Protein AF-A0A316FKK1-F1 (afdb_monomer)

Radius of gyration: 15.71 Å; Cα contacts (8 Å, |Δi|>4): 147; chains: 1; bounding box: 28×57×30 Å

Secondary structure (DSSP, 8-state):
------------S---EEEEEEHHHHHHHHHTT-EEEEPTTS-HHHHHHHHHTT-HHHHHHHHHTTSEEPPPHHHHHHH--TT-EEEEEEETTEEEEEE-

Nearest PDB structures (foldseek):
  2lv5-assembly1_A  TM=8.257E-01  e=3.217E-07  Pseudomonas aeruginosa PAO1
  3hi2-assembly1_B  TM=3.090E-01  e=3.150E+00  Escherichia coli K-12
  5juu-assembly1_PA  TM=5.282E-01  e=6.110E+00  Saccharomyces cerevisiae
  6nhj-assembly1_F  TM=2.878E-01  e=6.528E+00  Murine cytomegalovirus (strain Smith)

Structure (mmCIF, N/CA/C/O backbone):
data_AF-A0A316FKK1-F1
#
_entry.id   AF-A0A316FKK1-F1
#
loop_
_atom_site.group_PDB
_atom_site.id
_atom_site.type_symbol
_atom_site.label_atom_id
_atom_site.label_alt_id
_atom_site.label_comp_id
_atom_site.label_asym_id
_atom_site.label_entity_id
_atom_site.label_seq_id
_atom_site.pdbx_PDB_ins_code
_atom_site.Cartn_x
_atom_site.Cartn_y
_atom_site.Cartn_z
_atom_site.occupancy
_atom_site.B_iso_or_equiv
_atom_site.auth_seq_id
_atom_site.auth_comp_id
_atom_site.auth_asym_id
_atom_site.auth_atom_id
_atom_site.pdbx_PDB_model_num
ATOM 1 N N . MET A 1 1 ? 14.306 -44.431 -14.751 1.00 43.19 1 MET A N 1
ATOM 2 C CA . MET A 1 1 ? 15.090 -43.198 -14.953 1.00 43.19 1 MET A CA 1
ATOM 3 C C . MET A 1 1 ? 14.059 -42.099 -15.180 1.00 43.19 1 MET A C 1
ATOM 5 O O . MET A 1 1 ? 13.603 -41.949 -16.297 1.00 43.19 1 MET A O 1
ATOM 9 N N . SER A 1 2 ? 13.337 -41.655 -14.153 1.00 42.50 2 SER A N 1
ATOM 10 C CA . SER A 1 2 ? 13.765 -40.806 -13.026 1.00 42.50 2 SER A CA 1
ATOM 11 C C . SER A 1 2 ? 13.999 -39.361 -13.471 1.00 42.50 2 SER A C 1
ATOM 13 O O . SER A 1 2 ? 15.007 -39.113 -14.122 1.00 42.50 2 SER A O 1
ATOM 15 N N . SER A 1 3 ? 13.093 -38.479 -13.012 1.00 43.38 3 SER A N 1
ATOM 16 C CA . SER A 1 3 ? 13.302 -37.040 -12.755 1.00 43.38 3 SER A CA 1
ATOM 17 C C . SER A 1 3 ? 13.362 -36.143 -14.009 1.00 43.38 3 SER A C 1
ATOM 19 O O . SER A 1 3 ? 13.957 -36.531 -14.999 1.00 43.38 3 SER A O 1
ATOM 21 N N . ASP A 1 4 ? 12.849 -34.915 -14.095 1.00 48.06 4 ASP A N 1
ATOM 22 C CA . ASP A 1 4 ? 12.172 -33.967 -13.197 1.00 48.06 4 ASP A CA 1
ATOM 23 C C . ASP A 1 4 ? 12.032 -32.643 -14.005 1.00 48.06 4 ASP A C 1
ATOM 25 O O . ASP A 1 4 ? 12.804 -32.429 -14.943 1.00 48.06 4 ASP A O 1
ATOM 29 N N . ASN A 1 5 ? 11.132 -31.746 -13.586 1.00 48.66 5 ASN A N 1
ATOM 30 C CA . ASN A 1 5 ? 10.957 -30.341 -14.008 1.00 48.66 5 ASN A CA 1
ATOM 31 C C . ASN A 1 5 ? 9.983 -30.034 -15.157 1.00 48.66 5 ASN A C 1
ATOM 33 O O . ASN A 1 5 ? 10.371 -29.685 -16.271 1.00 48.66 5 ASN A O 1
ATOM 37 N N . THR A 1 6 ? 8.697 -29.986 -14.811 1.00 49.53 6 THR A N 1
ATOM 38 C CA . THR A 1 6 ? 7.796 -28.946 -15.320 1.00 49.53 6 THR A CA 1
ATOM 39 C C . THR A 1 6 ? 8.026 -27.688 -14.473 1.00 49.53 6 THR A C 1
ATOM 41 O O . THR A 1 6 ? 7.576 -27.663 -13.329 1.00 49.53 6 THR A O 1
ATOM 44 N N . PRO A 1 7 ? 8.704 -26.629 -14.944 1.00 50.91 7 PRO A N 1
ATOM 45 C CA . PRO A 1 7 ? 8.491 -25.322 -14.355 1.00 50.91 7 PRO A CA 1
ATOM 46 C C . PRO A 1 7 ? 7.243 -24.727 -15.011 1.00 50.91 7 PRO A C 1
ATOM 48 O O . PRO A 1 7 ? 7.282 -24.241 -16.140 1.00 50.91 7 PRO A O 1
ATOM 51 N N . GLU A 1 8 ? 6.122 -24.763 -14.297 1.00 49.59 8 GLU A N 1
ATOM 52 C CA . GLU A 1 8 ? 4.896 -23.995 -14.568 1.00 49.59 8 GLU A CA 1
ATOM 53 C C . GLU A 1 8 ? 5.113 -22.458 -14.499 1.00 49.59 8 GLU A C 1
ATOM 55 O O . GLU A 1 8 ? 4.292 -21.706 -13.976 1.00 49.59 8 GLU A O 1
ATOM 60 N N . SER A 1 9 ? 6.218 -21.925 -15.021 1.00 44.97 9 SER A N 1
ATOM 61 C CA . SER A 1 9 ? 6.596 -20.515 -14.845 1.00 44.97 9 SER A CA 1
ATOM 62 C C . SER A 1 9 ? 6.178 -19.610 -16.005 1.00 44.97 9 SER A C 1
ATOM 64 O O . SER A 1 9 ? 6.837 -18.619 -16.287 1.00 44.97 9 SER A O 1
ATOM 66 N N . VAL A 1 10 ? 5.041 -19.900 -16.645 1.00 41.62 10 VAL A N 1
ATOM 67 C CA . VAL A 1 10 ? 4.284 -18.901 -17.428 1.00 41.62 10 VAL A CA 1
ATOM 68 C C . VAL A 1 10 ? 3.011 -18.527 -16.660 1.00 41.62 10 VAL A C 1
ATOM 70 O O . VAL A 1 10 ? 1.927 -18.388 -17.215 1.00 41.62 10 VAL A O 1
ATOM 73 N N . THR A 1 11 ? 3.147 -18.359 -15.344 1.00 42.03 11 THR A N 1
ATOM 74 C CA . THR A 1 11 ? 2.161 -17.630 -14.527 1.00 42.03 11 THR A CA 1
ATOM 75 C C . THR A 1 11 ? 2.492 -16.125 -14.499 1.00 42.03 11 THR A C 1
ATOM 77 O O . THR A 1 11 ? 1.945 -15.365 -13.715 1.00 42.03 11 THR A O 1
ATOM 80 N N . ASP A 1 12 ? 3.352 -15.676 -15.420 1.00 41.78 12 ASP A N 1
ATOM 81 C CA . ASP A 1 12 ? 3.691 -14.274 -15.705 1.00 41.78 12 ASP A CA 1
ATOM 82 C C . ASP A 1 12 ? 2.669 -13.589 -16.637 1.00 41.78 12 ASP A C 1
ATOM 84 O O . ASP A 1 12 ? 2.920 -12.547 -17.239 1.00 41.78 12 ASP A O 1
ATOM 88 N N . LYS A 1 13 ? 1.457 -14.147 -16.752 1.00 44.28 13 LYS A N 1
ATOM 89 C CA . LYS A 1 13 ? 0.285 -13.356 -17.145 1.00 44.28 13 LYS A CA 1
ATOM 90 C C . LYS A 1 13 ? -0.086 -12.500 -15.947 1.00 44.28 13 LYS A C 1
ATOM 92 O O . LYS A 1 13 ? -0.972 -12.854 -15.186 1.00 44.28 13 LYS A O 1
ATOM 97 N N . LEU A 1 14 ? 0.670 -11.424 -15.783 1.00 49.88 14 LEU A N 1
ATOM 98 C CA . LEU A 1 14 ? 0.396 -10.239 -14.993 1.00 49.88 14 LEU A CA 1
ATOM 99 C C . LEU A 1 14 ? -1.076 -10.138 -14.539 1.00 49.88 14 LEU A C 1
ATOM 101 O O . LEU A 1 14 ? -1.931 -9.581 -15.230 1.00 49.88 14 LEU A O 1
ATOM 105 N N . ASN A 1 15 ? -1.380 -10.739 -13.392 1.00 54.78 15 ASN A N 1
ATOM 106 C CA . ASN A 1 15 ? -2.723 -10.766 -12.836 1.00 54.78 15 ASN A CA 1
ATOM 107 C C . ASN A 1 15 ? -2.962 -9.414 -12.165 1.00 54.78 15 ASN A C 1
ATOM 109 O O . ASN A 1 15 ? -2.775 -9.268 -10.961 1.00 54.78 15 ASN A O 1
ATOM 113 N N . LEU A 1 16 ? -3.337 -8.416 -12.970 1.00 62.22 16 LEU A N 1
ATOM 114 C CA . LEU A 1 16 ? -3.866 -7.129 -12.515 1.00 62.22 16 LEU A CA 1
ATOM 115 C C . LEU A 1 16 ? -5.244 -7.363 -11.877 1.00 62.22 16 LEU A C 1
ATOM 117 O O . LEU A 1 16 ? -6.280 -6.977 -12.415 1.00 62.22 16 LEU A O 1
ATOM 121 N N . GLU A 1 17 ? -5.263 -8.068 -10.751 1.00 68.62 17 GLU A N 1
ATOM 122 C CA . GLU A 1 17 ? -6.476 -8.324 -9.991 1.00 68.62 17 GLU A CA 1
ATOM 123 C C . GLU A 1 17 ? -6.736 -7.125 -9.099 1.00 68.62 17 GLU A C 1
ATOM 125 O O . GLU A 1 17 ? -6.013 -6.881 -8.134 1.00 68.62 17 GLU A O 1
ATOM 130 N N . THR A 1 18 ? -7.755 -6.351 -9.461 1.00 78.12 18 THR A N 1
ATOM 131 C CA . THR A 1 18 ? -8.209 -5.209 -8.674 1.00 78.12 18 THR A CA 1
ATOM 132 C C . THR A 1 18 ? -9.434 -5.603 -7.883 1.00 78.12 18 THR A C 1
ATOM 134 O O . THR A 1 18 ? -10.488 -5.878 -8.460 1.00 78.12 18 THR A O 1
ATOM 137 N N . ALA A 1 19 ? -9.305 -5.606 -6.565 1.00 84.31 19 ALA A N 1
ATOM 138 C CA . ALA A 1 19 ? -10.389 -5.932 -5.656 1.00 84.31 19 ALA A CA 1
ATOM 139 C C . ALA A 1 19 ? -10.515 -4.852 -4.584 1.00 84.31 19 ALA A C 1
ATOM 141 O O . ALA A 1 19 ? -9.540 -4.201 -4.210 1.00 84.31 19 ALA A O 1
ATOM 142 N N . VAL A 1 20 ? -11.732 -4.662 -4.081 1.00 88.88 20 VAL A N 1
ATOM 143 C CA . VAL A 1 20 ? -11.931 -3.896 -2.851 1.00 88.88 20 VAL A CA 1
ATOM 144 C C . VAL A 1 20 ? -11.693 -4.848 -1.691 1.00 88.88 20 VAL A C 1
ATOM 146 O O . VAL A 1 20 ? -12.394 -5.849 -1.571 1.00 88.88 20 VAL A O 1
ATOM 149 N N . VAL A 1 21 ? -10.712 -4.531 -0.860 1.00 89.62 21 VAL A N 1
ATOM 150 C CA . VAL A 1 21 ? -10.291 -5.329 0.291 1.00 89.62 21 VAL A CA 1
ATOM 151 C C . VAL A 1 21 ? -10.232 -4.449 1.531 1.00 89.62 21 VAL A C 1
ATOM 153 O O . VAL A 1 21 ? -10.056 -3.232 1.444 1.00 89.62 21 VAL A O 1
ATOM 156 N N . ALA A 1 22 ? -10.385 -5.057 2.701 1.00 90.94 22 ALA A N 1
ATOM 157 C CA . ALA A 1 22 ? -10.191 -4.346 3.958 1.00 90.94 22 ALA A CA 1
ATOM 158 C C . ALA A 1 22 ? -8.693 -4.167 4.253 1.00 90.94 22 ALA A C 1
ATOM 160 O O . ALA A 1 22 ? -7.867 -4.986 3.838 1.00 90.94 22 ALA A O 1
ATOM 161 N N . TRP A 1 23 ? -8.337 -3.138 5.030 1.00 90.75 23 TRP A N 1
ATOM 162 C CA . TRP A 1 23 ? -6.956 -2.932 5.488 1.00 90.75 23 TRP A CA 1
ATOM 163 C C . TRP A 1 23 ? -6.346 -4.201 6.112 1.00 90.75 23 TRP A C 1
ATOM 165 O O . TRP A 1 23 ? -5.198 -4.534 5.821 1.00 90.75 23 TRP A O 1
ATOM 175 N N . ALA A 1 24 ? -7.126 -4.947 6.901 1.00 89.00 24 ALA A N 1
ATOM 176 C CA . ALA A 1 24 ? -6.693 -6.193 7.540 1.00 89.00 24 ALA A CA 1
ATOM 177 C C . ALA A 1 24 ? -6.158 -7.253 6.553 1.00 89.00 24 ALA A C 1
ATOM 179 O O . ALA A 1 24 ? -5.294 -8.057 6.896 1.00 89.00 24 ALA A O 1
ATOM 180 N N . GLU A 1 25 ? -6.633 -7.260 5.305 1.00 88.12 25 GLU A N 1
ATOM 181 C CA . GLU A 1 25 ? -6.159 -8.212 4.294 1.00 88.12 25 GLU A CA 1
ATOM 182 C C . GLU A 1 25 ? -4.831 -7.786 3.666 1.00 88.12 25 GLU A C 1
ATOM 184 O O . GLU A 1 25 ? -4.017 -8.632 3.273 1.00 88.12 25 GLU A O 1
ATOM 189 N N . ILE A 1 26 ? -4.599 -6.473 3.586 1.00 89.44 26 ILE A N 1
ATOM 190 C CA . ILE A 1 26 ? -3.398 -5.898 2.977 1.00 89.44 26 ILE A CA 1
ATOM 191 C C . ILE A 1 26 ? -2.292 -5.571 3.982 1.00 89.44 26 ILE A C 1
ATOM 193 O O . ILE A 1 26 ? -1.131 -5.439 3.582 1.00 89.44 26 ILE A O 1
ATOM 197 N N . GLU A 1 27 ? -2.595 -5.538 5.285 1.00 88.69 27 GLU A N 1
ATOM 198 C CA . GLU A 1 27 ? -1.608 -5.266 6.339 1.00 88.69 27 GLU A CA 1
ATOM 199 C C . GLU A 1 27 ? -0.449 -6.276 6.319 1.00 88.69 27 GLU A C 1
ATOM 201 O O . GLU A 1 27 ? 0.696 -5.937 6.616 1.00 88.69 27 GLU A O 1
ATOM 206 N N . ARG A 1 28 ? -0.712 -7.517 5.887 1.00 89.12 28 ARG A N 1
ATOM 207 C CA . ARG A 1 28 ? 0.317 -8.556 5.737 1.00 89.12 28 ARG A CA 1
ATOM 208 C C . ARG A 1 28 ? 1.370 -8.203 4.683 1.00 89.12 28 ARG A C 1
ATOM 210 O O . ARG A 1 28 ? 2.519 -8.617 4.813 1.00 89.12 28 ARG A O 1
ATOM 217 N N . PHE A 1 29 ? 0.997 -7.460 3.638 1.00 90.25 29 PHE A N 1
ATOM 218 C CA . PHE A 1 29 ? 1.936 -6.980 2.618 1.00 90.25 29 PHE A CA 1
ATOM 219 C C . PHE A 1 29 ? 2.687 -5.748 3.110 1.00 90.25 29 PHE A C 1
ATOM 221 O O . PHE A 1 29 ? 3.875 -5.602 2.826 1.00 90.25 29 PHE A O 1
ATOM 228 N N . PHE A 1 30 ? 2.025 -4.909 3.912 1.00 89.56 30 PHE A N 1
ATOM 229 C CA . PHE A 1 30 ? 2.685 -3.823 4.628 1.00 89.56 30 PHE A CA 1
ATOM 230 C C . PHE A 1 30 ? 3.783 -4.354 5.559 1.00 89.56 30 PHE A C 1
ATOM 232 O O . PHE A 1 30 ? 4.915 -3.884 5.487 1.00 89.56 30 PHE A O 1
ATOM 239 N N . ALA A 1 31 ? 3.502 -5.404 6.337 1.00 87.94 31 ALA A N 1
ATOM 240 C CA . ALA A 1 31 ? 4.487 -6.048 7.209 1.00 87.94 31 ALA A CA 1
ATOM 241 C C . ALA A 1 31 ? 5.709 -6.602 6.449 1.00 87.94 31 ALA A C 1
ATOM 243 O O . ALA A 1 31 ? 6.797 -6.695 7.012 1.00 87.94 31 ALA A O 1
ATOM 244 N N . LYS A 1 32 ? 5.542 -6.946 5.165 1.00 89.19 32 LYS A N 1
ATOM 245 C CA . LYS A 1 32 ? 6.621 -7.401 4.275 1.00 89.19 32 LYS A CA 1
ATOM 246 C C . LYS A 1 32 ? 7.337 -6.264 3.534 1.00 89.19 32 LYS A C 1
ATOM 248 O O . LYS A 1 32 ? 8.289 -6.538 2.812 1.00 89.19 32 LYS A O 1
ATOM 253 N N . GLY A 1 33 ? 6.885 -5.014 3.665 1.00 89.06 33 GLY A N 1
ATOM 254 C CA . GLY A 1 33 ? 7.410 -3.880 2.895 1.00 89.06 33 GLY A CA 1
ATOM 255 C C . GLY A 1 33 ? 7.056 -3.930 1.404 1.00 89.06 33 GLY A C 1
ATOM 256 O O . GLY A 1 33 ? 7.758 -3.345 0.588 1.00 89.06 33 GLY A O 1
ATOM 257 N N . GLN A 1 34 ? 5.990 -4.649 1.044 1.00 91.31 34 GLN A N 1
ATOM 258 C CA . GLN A 1 34 ? 5.542 -4.843 -0.340 1.00 91.31 34 GLN A CA 1
ATOM 259 C C . GLN A 1 34 ? 4.266 -4.055 -0.665 1.00 91.31 34 GLN A C 1
ATOM 261 O O . GLN A 1 34 ? 3.723 -4.216 -1.754 1.00 91.31 34 GLN A O 1
ATOM 266 N N . LEU A 1 35 ? 3.767 -3.240 0.271 1.00 91.62 35 LEU A N 1
ATOM 267 C CA . LEU A 1 35 ? 2.564 -2.431 0.093 1.00 91.62 35 LEU A CA 1
ATOM 268 C C . LEU A 1 35 ? 2.916 -0.979 -0.225 1.00 91.62 35 LEU A C 1
ATOM 270 O O . LEU A 1 35 ? 3.581 -0.313 0.568 1.00 91.62 35 LEU A O 1
ATOM 274 N N . TYR A 1 36 ? 2.375 -0.472 -1.325 1.00 92.31 36 TYR A N 1
ATOM 275 C CA . TYR A 1 36 ? 2.431 0.935 -1.692 1.00 92.31 36 TYR A CA 1
ATOM 276 C C . TYR A 1 36 ? 1.036 1.546 -1.654 1.00 92.31 36 TYR A C 1
ATOM 278 O O . TYR A 1 36 ? 0.077 0.935 -2.116 1.00 92.31 36 TYR A O 1
ATOM 286 N N . ILE A 1 37 ? 0.925 2.762 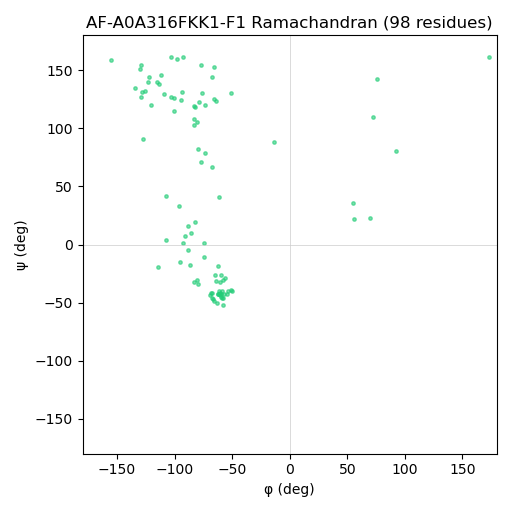-1.130 1.00 91.94 37 ILE A N 1
ATOM 287 C CA . ILE A 1 37 ? -0.302 3.550 -1.184 1.00 91.94 37 ILE A CA 1
ATOM 288 C C . ILE A 1 37 ? -0.259 4.467 -2.397 1.00 91.94 37 ILE A C 1
ATOM 290 O O . ILE A 1 37 ? 0.733 5.162 -2.622 1.00 91.94 37 ILE A O 1
ATOM 294 N N . VAL A 1 38 ? -1.345 4.451 -3.162 1.00 91.88 38 VAL A N 1
ATOM 295 C CA . VAL A 1 38 ? -1.613 5.343 -4.286 1.00 91.88 38 VAL A CA 1
ATOM 296 C C . VAL A 1 38 ? -2.618 6.398 -3.829 1.00 91.88 38 VAL A C 1
ATOM 298 O O . VAL A 1 38 ? -3.686 6.069 -3.308 1.00 91.88 38 VAL A O 1
ATOM 301 N N . GLU A 1 39 ? -2.284 7.669 -4.028 1.00 90.62 39 GLU A N 1
ATOM 302 C CA . GLU A 1 39 ? -3.168 8.798 -3.728 1.00 90.62 39 GLU A CA 1
ATOM 303 C C . GLU A 1 39 ? -4.406 8.807 -4.633 1.00 90.62 39 GLU A C 1
ATOM 305 O O . GLU A 1 39 ? -4.361 8.353 -5.775 1.00 90.62 39 GLU A O 1
ATOM 310 N N . GLN A 1 40 ? -5.519 9.379 -4.163 1.00 85.50 40 GLN A N 1
ATOM 311 C CA . GLN A 1 40 ? -6.781 9.445 -4.926 1.00 85.50 40 GLN A CA 1
ATOM 312 C C . GLN A 1 40 ? -6.685 10.238 -6.238 1.00 85.50 40 GLN A C 1
ATOM 314 O O . GLN A 1 40 ? -7.523 10.082 -7.120 1.00 85.50 40 GLN 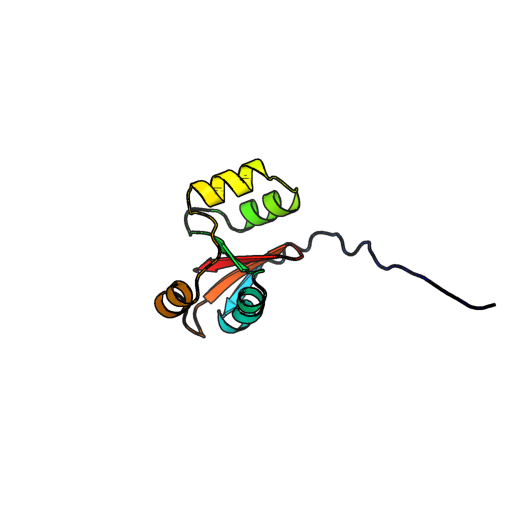A O 1
ATOM 319 N N . GLN A 1 41 ? -5.662 11.082 -6.385 1.00 84.50 41 GLN A N 1
ATOM 320 C CA . GLN A 1 41 ? -5.407 11.821 -7.623 1.00 84.50 41 GLN A CA 1
ATOM 321 C C . GLN A 1 41 ? -4.820 10.949 -8.742 1.00 84.50 41 GLN A C 1
ATOM 323 O O . GLN A 1 41 ? -4.747 11.399 -9.885 1.00 84.50 41 GLN A O 1
ATOM 328 N N . GLN A 1 42 ? -4.397 9.720 -8.431 1.00 85.38 42 GLN A N 1
ATOM 329 C CA . GLN A 1 42 ? -3.826 8.790 -9.396 1.00 85.38 42 GLN A CA 1
ATOM 330 C C . GLN A 1 42 ? -4.723 7.601 -9.647 1.00 85.38 42 GLN A C 1
ATOM 332 O O . GLN A 1 42 ? -5.398 7.089 -8.762 1.00 85.38 42 GLN A O 1
ATOM 337 N N . ASP A 1 43 ? -4.689 7.134 -10.885 1.00 87.00 43 ASP A N 1
ATOM 338 C CA . ASP A 1 43 ? -5.442 5.962 -11.273 1.00 87.00 43 ASP A CA 1
ATOM 339 C C . ASP A 1 43 ? -4.656 4.700 -10.884 1.00 87.00 43 ASP A C 1
ATOM 341 O O . ASP A 1 43 ? -3.524 4.474 -11.335 1.00 87.00 43 ASP A O 1
ATOM 345 N N . LEU A 1 44 ? -5.250 3.893 -10.000 1.00 86.69 44 LEU A N 1
ATOM 346 C CA . LEU A 1 44 ? -4.643 2.670 -9.474 1.00 86.69 44 LEU A CA 1
ATOM 347 C C . LEU A 1 44 ? -4.330 1.670 -10.595 1.00 86.69 44 LEU A C 1
ATOM 349 O O . LEU A 1 44 ? -3.246 1.088 -10.617 1.00 86.69 44 LEU A O 1
ATOM 353 N N . ILE A 1 45 ? -5.254 1.508 -11.548 1.00 85.00 45 ILE A N 1
ATOM 354 C CA . ILE A 1 45 ? -5.126 0.569 -12.670 1.00 85.00 45 ILE A CA 1
ATOM 355 C C . ILE A 1 45 ? -3.983 0.996 -13.581 1.00 85.00 45 ILE A C 1
ATOM 357 O O . ILE A 1 45 ? -3.109 0.198 -13.915 1.00 85.00 45 ILE A O 1
ATOM 361 N N . SER A 1 46 ? -3.959 2.278 -13.942 1.00 86.06 46 SER A N 1
ATOM 362 C CA . SER A 1 46 ? -2.916 2.868 -14.777 1.00 86.06 46 SER A CA 1
ATOM 363 C C . SER A 1 46 ? -1.549 2.759 -14.111 1.00 86.06 46 SER A C 1
ATOM 365 O O . SER A 1 46 ? -0.564 2.443 -14.777 1.00 86.06 46 SER A O 1
ATOM 367 N N . THR A 1 47 ? -1.485 2.976 -12.794 1.00 87.94 47 THR A N 1
ATOM 368 C CA . THR A 1 47 ? -0.255 2.815 -12.012 1.00 87.94 47 THR A CA 1
ATOM 369 C C . THR A 1 47 ? 0.220 1.371 -12.043 1.00 87.94 47 THR A C 1
ATOM 371 O O . THR A 1 47 ? 1.369 1.117 -12.393 1.00 87.94 47 THR A O 1
ATOM 374 N N . ALA A 1 48 ? -0.664 0.417 -11.760 1.00 86.25 48 ALA A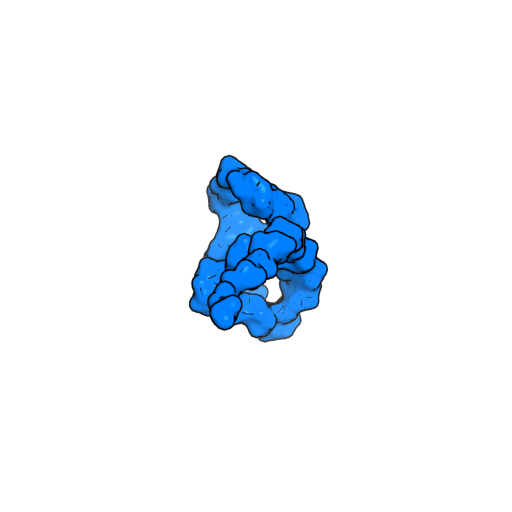 N 1
ATOM 375 C CA . ALA A 1 48 ? -0.332 -1.000 -11.764 1.00 86.25 48 ALA A CA 1
ATOM 376 C C . ALA A 1 48 ? 0.102 -1.498 -13.146 1.00 86.25 48 ALA A C 1
ATOM 378 O O . ALA A 1 48 ? 1.104 -2.204 -13.251 1.00 86.25 48 ALA A O 1
ATOM 379 N N . ALA A 1 49 ? -0.583 -1.079 -14.213 1.00 85.88 49 ALA A N 1
ATOM 380 C CA . ALA A 1 49 ? -0.211 -1.406 -15.585 1.00 85.88 49 ALA A CA 1
ATOM 381 C C . ALA A 1 49 ? 1.183 -0.867 -15.938 1.00 85.88 49 ALA A C 1
ATOM 383 O O . ALA A 1 49 ? 1.984 -1.582 -16.533 1.00 85.88 49 ALA A O 1
ATOM 384 N N . ARG A 1 50 ? 1.514 0.364 -15.538 1.00 88.00 50 ARG A N 1
ATOM 385 C CA . ARG A 1 50 ? 2.841 0.958 -15.779 1.00 88.00 50 ARG A CA 1
ATOM 386 C C . ARG A 1 50 ? 3.934 0.286 -14.954 1.00 88.00 50 ARG A C 1
ATOM 388 O O . ARG A 1 50 ? 4.975 -0.055 -15.500 1.00 88.00 50 ARG A O 1
ATOM 395 N N . VAL A 1 51 ? 3.681 0.012 -13.674 1.00 85.00 51 VAL A N 1
ATOM 396 C CA . VAL A 1 51 ? 4.614 -0.748 -12.821 1.00 85.00 51 VAL A CA 1
ATOM 397 C C . VAL A 1 51 ? 4.905 -2.114 -13.431 1.00 85.00 51 VAL A C 1
ATOM 399 O O . VAL A 1 51 ? 6.050 -2.543 -13.492 1.00 85.00 51 VAL A O 1
ATOM 402 N N . SER A 1 52 ? 3.868 -2.765 -13.941 1.00 83.44 52 SER A N 1
ATOM 403 C CA . SER A 1 52 ? 3.974 -4.061 -14.600 1.00 83.44 52 SER A CA 1
ATOM 404 C C . SER A 1 52 ? 4.779 -4.044 -15.899 1.00 83.44 52 SER A C 1
ATOM 406 O O . SER A 1 52 ? 5.337 -5.064 -16.286 1.00 83.44 52 SER A O 1
ATOM 408 N N . ASN A 1 53 ? 4.841 -2.896 -16.577 1.00 85.19 53 ASN A N 1
ATOM 409 C CA . ASN A 1 53 ? 5.686 -2.688 -17.752 1.00 85.19 53 ASN A CA 1
ATOM 410 C C . ASN A 1 53 ? 7.120 -2.256 -17.374 1.00 85.19 53 ASN A C 1
ATOM 412 O O . ASN A 1 53 ? 7.878 -1.862 -18.255 1.00 85.19 53 ASN A O 1
ATOM 416 N N . ASP A 1 54 ? 7.497 -2.313 -16.088 1.00 82.19 54 ASP A N 1
ATOM 417 C CA . ASP A 1 54 ? 8.779 -1.817 -15.558 1.00 82.19 54 ASP A CA 1
ATOM 418 C C . ASP A 1 54 ? 9.032 -0.337 -15.915 1.00 82.19 54 ASP A C 1
ATOM 420 O O . ASP A 1 54 ? 10.158 0.092 -16.171 1.00 82.19 54 ASP A O 1
ATOM 424 N N . ASP A 1 55 ? 7.967 0.473 -15.943 1.00 87.31 55 ASP A N 1
ATOM 425 C CA . ASP A 1 55 ? 8.003 1.877 -16.364 1.00 87.31 55 ASP A CA 1
ATOM 426 C C . ASP A 1 55 ? 8.592 2.765 -15.245 1.00 87.31 55 ASP A C 1
ATOM 428 O O . ASP A 1 55 ? 7.902 3.520 -14.549 1.00 87.31 55 ASP A O 1
ATOM 432 N N . LYS A 1 56 ? 9.904 2.625 -15.021 1.00 86.44 56 LYS A N 1
ATOM 433 C CA . LYS A 1 56 ? 10.654 3.252 -13.916 1.00 86.44 56 LYS A CA 1
ATOM 434 C C . LYS A 1 56 ? 10.481 4.762 -13.865 1.00 86.44 56 LYS A C 1
ATOM 436 O O . LYS A 1 56 ? 10.240 5.305 -12.792 1.00 86.44 56 LYS A O 1
ATOM 441 N N . SER A 1 57 ? 10.515 5.427 -15.020 1.00 89.94 57 SER A N 1
ATOM 442 C CA . SER A 1 57 ? 10.329 6.876 -15.102 1.00 89.94 57 SER A CA 1
ATOM 443 C C . SER A 1 57 ? 8.982 7.313 -14.530 1.00 89.94 57 SER A C 1
ATOM 445 O O . SER A 1 57 ? 8.916 8.311 -13.816 1.00 89.94 57 SER A O 1
ATOM 447 N N . PHE A 1 58 ? 7.911 6.556 -14.784 1.00 89.31 58 PHE A N 1
ATOM 448 C CA . PHE A 1 58 ? 6.610 6.832 -14.184 1.00 89.31 58 PHE A CA 1
ATOM 449 C C . PHE A 1 58 ? 6.630 6.609 -12.668 1.00 89.31 58 PHE A C 1
ATOM 451 O O . PHE A 1 58 ? 6.190 7.481 -11.923 1.00 89.31 58 PHE A O 1
ATOM 458 N N . ILE A 1 59 ? 7.178 5.487 -12.195 1.00 87.25 59 ILE A N 1
ATOM 459 C CA . ILE A 1 59 ? 7.253 5.172 -10.756 1.00 87.25 59 ILE A CA 1
ATOM 460 C C . ILE A 1 59 ? 8.011 6.271 -9.996 1.00 87.25 59 ILE A C 1
ATOM 462 O O . ILE A 1 59 ? 7.537 6.754 -8.966 1.00 87.25 59 ILE A O 1
ATOM 466 N N . GLU A 1 60 ? 9.152 6.714 -10.524 1.00 89.06 60 GLU A N 1
ATOM 467 C CA . GLU A 1 60 ? 9.955 7.787 -9.933 1.00 89.06 60 GLU A CA 1
ATOM 468 C C . GLU A 1 60 ? 9.195 9.115 -9.878 1.00 89.06 60 GLU A C 1
ATOM 470 O O . GLU A 1 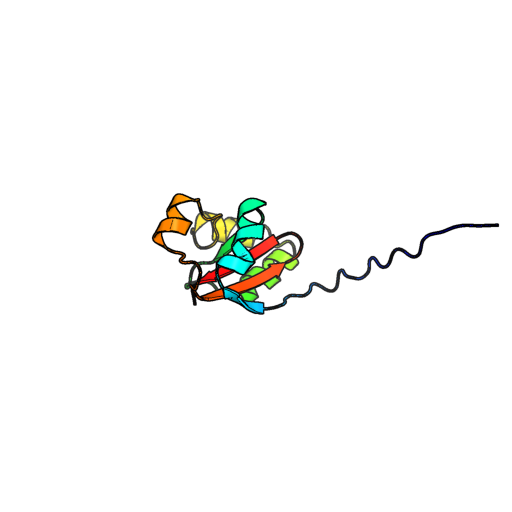60 ? 9.219 9.794 -8.851 1.00 89.06 60 GLU A O 1
ATOM 475 N N . GLN A 1 61 ? 8.471 9.477 -10.943 1.00 90.69 61 GLN A N 1
ATOM 476 C CA . GLN A 1 61 ? 7.619 10.672 -10.951 1.00 90.69 61 GLN A CA 1
ATOM 477 C C . GLN A 1 61 ? 6.535 10.594 -9.872 1.00 90.69 61 GLN A C 1
ATOM 479 O O . GLN A 1 61 ? 6.283 11.576 -9.178 1.00 90.69 61 GLN A O 1
ATOM 484 N N . GLN A 1 62 ? 5.914 9.431 -9.689 1.00 89.62 62 GLN A N 1
ATOM 485 C CA . GLN A 1 62 ? 4.853 9.250 -8.698 1.00 89.62 62 GLN A CA 1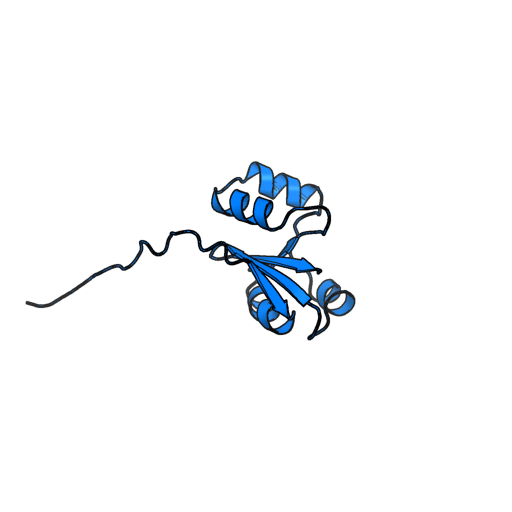
ATOM 486 C C . GLN A 1 62 ? 5.377 9.344 -7.267 1.00 89.62 62 GLN A C 1
ATOM 488 O O . GLN A 1 62 ? 4.748 9.994 -6.430 1.00 89.62 62 GLN A O 1
ATOM 493 N N . LEU A 1 63 ? 6.542 8.747 -7.006 1.00 88.88 63 LEU A N 1
ATOM 494 C CA . LEU A 1 63 ? 7.245 8.867 -5.729 1.00 88.88 63 LEU A CA 1
ATOM 495 C C . LEU A 1 63 ? 7.609 10.330 -5.438 1.00 88.88 63 LEU A C 1
ATOM 497 O O . LEU A 1 63 ? 7.387 10.815 -4.329 1.00 88.88 63 LEU A O 1
ATOM 501 N N . ASN A 1 64 ? 8.110 11.057 -6.441 1.00 89.88 64 ASN A N 1
ATOM 502 C CA . ASN A 1 64 ? 8.501 12.462 -6.300 1.00 89.88 64 ASN A CA 1
ATOM 503 C C . ASN A 1 64 ? 7.285 13.372 -6.049 1.00 89.88 64 ASN A C 1
ATOM 505 O O . ASN A 1 64 ? 7.293 14.213 -5.152 1.00 89.88 64 ASN A O 1
ATOM 509 N N . ASN A 1 65 ? 6.187 13.117 -6.761 1.00 89.31 65 ASN A N 1
ATOM 510 C CA . ASN A 1 65 ? 4.918 13.820 -6.586 1.00 89.31 65 ASN A CA 1
ATOM 511 C C . ASN A 1 65 ? 4.159 13.405 -5.311 1.00 89.31 65 ASN A C 1
ATOM 513 O O . ASN A 1 65 ? 3.062 13.905 -5.077 1.00 89.31 65 ASN A O 1
ATOM 517 N N . LYS A 1 66 ? 4.711 12.497 -4.489 1.00 87.56 66 LYS A N 1
ATOM 518 C CA . LYS A 1 66 ? 4.055 11.905 -3.307 1.00 87.56 66 LYS A CA 1
ATOM 519 C C . LYS A 1 66 ? 2.713 11.234 -3.609 1.00 87.56 66 LYS A C 1
ATOM 521 O O . LYS A 1 66 ? 1.901 11.051 -2.710 1.00 87.56 66 LYS A O 1
ATOM 526 N N . GLN A 1 67 ? 2.484 10.856 -4.862 1.00 88.94 67 GLN A N 1
ATOM 527 C CA . GLN A 1 67 ? 1.265 10.166 -5.274 1.00 88.94 67 GLN A CA 1
ATOM 528 C C . GLN A 1 67 ? 1.374 8.650 -5.098 1.00 88.94 67 GLN A C 1
ATOM 530 O O . GLN A 1 67 ? 0.363 7.955 -5.098 1.00 88.94 67 GLN A O 1
ATOM 535 N N . LEU A 1 68 ? 2.599 8.145 -4.958 1.00 90.81 68 LEU A N 1
ATOM 536 C CA . LEU A 1 68 ? 2.909 6.769 -4.606 1.00 90.81 68 LEU A CA 1
ATOM 537 C C . LEU A 1 68 ? 3.894 6.793 -3.441 1.00 90.81 68 LEU A C 1
ATOM 539 O O . LEU A 1 68 ? 4.929 7.447 -3.540 1.00 90.81 68 LEU A O 1
ATOM 543 N N . PHE A 1 69 ? 3.606 6.097 -2.348 1.00 91.19 69 PHE A N 1
ATOM 544 C CA . PHE A 1 69 ? 4.535 6.011 -1.218 1.00 91.19 69 PHE A CA 1
ATOM 545 C C . PHE A 1 69 ? 4.315 4.745 -0.393 1.00 91.19 69 PHE A C 1
ATOM 547 O O . PHE A 1 69 ? 3.247 4.140 -0.413 1.00 91.19 69 PHE A O 1
ATOM 554 N N . LEU A 1 70 ? 5.338 4.345 0.359 1.00 90.81 70 LEU A N 1
ATOM 555 C CA . LEU A 1 70 ? 5.200 3.301 1.370 1.00 90.81 70 LEU A CA 1
ATOM 556 C C . LEU A 1 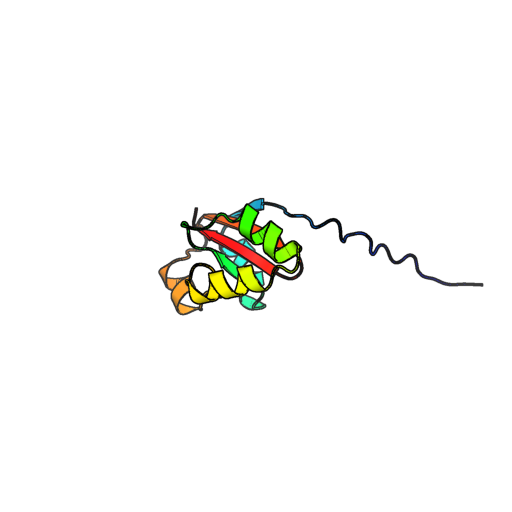70 ? 4.558 3.918 2.619 1.00 90.81 70 LEU A C 1
ATOM 558 O O . LEU A 1 70 ? 5.105 4.887 3.157 1.00 90.81 70 LEU A O 1
ATOM 562 N N . PRO A 1 71 ? 3.413 3.400 3.090 1.00 89.94 71 PRO A N 1
ATOM 563 C CA . PRO A 1 71 ? 2.782 3.934 4.284 1.00 89.94 71 PRO A CA 1
ATOM 564 C C . PRO A 1 71 ? 3.668 3.633 5.495 1.00 89.94 71 PRO A C 1
ATOM 566 O O . PRO A 1 71 ? 4.301 2.585 5.563 1.00 89.94 71 PRO A O 1
ATOM 569 N N . THR A 1 72 ? 3.736 4.537 6.467 1.00 89.69 72 THR A N 1
ATOM 570 C CA . THR A 1 72 ? 4.412 4.272 7.746 1.00 89.69 72 THR A CA 1
ATOM 571 C C . THR A 1 72 ? 3.417 3.737 8.770 1.00 89.69 72 THR A C 1
ATOM 573 O O . THR A 1 72 ? 2.214 3.943 8.638 1.00 89.69 72 THR A O 1
ATOM 576 N N . ILE A 1 73 ? 3.905 3.093 9.837 1.00 88.69 73 ILE A N 1
ATOM 577 C CA . ILE A 1 73 ? 3.047 2.589 10.927 1.00 88.69 73 ILE A CA 1
ATOM 578 C C . ILE A 1 73 ? 2.157 3.706 11.495 1.00 88.69 73 ILE A C 1
ATOM 580 O O . ILE A 1 73 ? 0.989 3.478 11.800 1.00 88.69 73 ILE A O 1
ATOM 584 N N . ASP A 1 74 ? 2.706 4.913 11.630 1.00 90.62 74 ASP A N 1
ATOM 585 C CA . ASP A 1 74 ? 1.975 6.077 12.129 1.00 90.62 74 ASP A CA 1
ATOM 586 C C . ASP A 1 74 ? 0.885 6.531 11.145 1.00 90.62 74 ASP A C 1
ATOM 588 O O . ASP A 1 74 ? -0.271 6.690 11.535 1.00 90.62 74 ASP A O 1
ATOM 592 N N . TRP A 1 75 ? 1.216 6.614 9.848 1.00 89.81 75 TRP A N 1
ATOM 593 C CA . TRP A 1 75 ? 0.246 6.938 8.801 1.00 89.81 75 TRP A CA 1
ATOM 594 C C . TRP A 1 75 ? -0.897 5.922 8.759 1.00 89.81 75 TRP A C 1
ATOM 596 O O . TRP A 1 75 ? -2.061 6.317 8.714 1.00 89.81 75 TRP A O 1
ATOM 606 N N . VAL A 1 76 ? -0.573 4.626 8.836 1.00 88.62 76 VAL A N 1
ATOM 607 C CA . VAL A 1 76 ? -1.554 3.537 8.893 1.00 88.62 76 VAL A CA 1
ATOM 608 C C . VAL A 1 76 ? -2.475 3.725 10.089 1.00 88.62 76 VAL A C 1
ATOM 610 O O . VAL A 1 76 ? -3.682 3.763 9.905 1.00 88.62 76 VAL A O 1
ATOM 613 N N . LYS A 1 77 ? -1.943 3.915 11.300 1.00 87.62 77 LYS A N 1
ATOM 614 C CA . LYS A 1 77 ? -2.775 4.089 12.503 1.00 87.62 77 LYS A CA 1
ATOM 615 C C . LYS A 1 77 ? -3.701 5.305 12.430 1.00 87.62 77 LYS A C 1
ATOM 617 O O . LYS A 1 77 ? -4.785 5.269 13.003 1.00 87.62 77 LYS A O 1
ATOM 622 N N . GLN A 1 78 ? -3.277 6.370 11.753 1.00 89.19 78 GLN A N 1
ATOM 623 C CA . GLN A 1 78 ? -4.069 7.592 11.612 1.00 89.19 78 GLN A CA 1
ATOM 624 C C . GLN A 1 78 ? -5.098 7.518 10.473 1.00 89.19 78 GLN A C 1
ATOM 626 O O . GLN A 1 78 ? -6.165 8.118 10.582 1.00 89.19 78 GLN A O 1
ATOM 631 N N . ASN A 1 79 ? -4.802 6.794 9.387 1.00 86.75 79 ASN A N 1
ATOM 632 C CA . ASN A 1 79 ? -5.584 6.847 8.142 1.00 86.75 79 ASN A CA 1
ATOM 633 C C . ASN A 1 79 ? -6.301 5.538 7.782 1.00 86.75 79 ASN A C 1
ATOM 635 O O . ASN A 1 79 ? -7.244 5.578 6.981 1.00 86.75 79 ASN A O 1
ATOM 639 N N . CYS A 1 80 ? -5.865 4.414 8.356 1.00 86.94 80 CYS A N 1
ATOM 640 C CA . CYS A 1 80 ? -6.358 3.064 8.106 1.00 86.94 80 CYS A CA 1
ATOM 641 C C . CYS A 1 80 ? -6.895 2.450 9.404 1.00 86.94 80 CYS A C 1
ATOM 643 O O . CYS A 1 80 ? -6.175 2.259 10.383 1.00 86.94 80 CYS A O 1
ATOM 645 N N . GLN A 1 81 ? -8.171 2.093 9.393 1.00 86.31 81 GLN A N 1
ATOM 646 C CA . GLN A 1 81 ? -8.790 1.247 10.409 1.00 86.31 81 GLN A CA 1
ATOM 647 C C . GLN A 1 81 ? -8.958 -0.161 9.839 1.00 86.31 81 GLN A C 1
ATOM 649 O O . GLN A 1 81 ? -8.958 -0.340 8.623 1.00 86.31 81 GLN A O 1
ATOM 654 N N . THR A 1 82 ? -9.149 -1.156 10.702 1.00 81.75 82 THR A N 1
ATOM 655 C CA . THR A 1 82 ? -9.284 -2.569 10.310 1.00 81.75 82 THR A CA 1
ATOM 656 C C . THR A 1 82 ? -10.320 -2.792 9.202 1.00 81.75 82 THR A C 1
ATOM 658 O O . THR A 1 82 ? -10.059 -3.555 8.278 1.00 81.75 82 THR A O 1
ATOM 661 N N . ASP A 1 83 ? -11.445 -2.074 9.262 1.00 85.56 83 ASP A N 1
ATOM 662 C CA . ASP A 1 83 ? -12.559 -2.165 8.306 1.00 85.56 83 ASP A CA 1
ATOM 663 C C . ASP A 1 83 ? -12.465 -1.153 7.149 1.00 85.56 83 ASP A C 1
ATOM 665 O O . ASP A 1 83 ? -13.344 -1.080 6.298 1.00 85.56 83 ASP A O 1
ATOM 669 N N . THR A 1 84 ? -11.411 -0.328 7.099 1.00 89.31 84 THR A N 1
ATOM 670 C CA . THR A 1 84 ? -11.298 0.689 6.047 1.00 89.31 84 THR A CA 1
ATOM 671 C C . THR A 1 84 ? -11.189 0.008 4.682 1.00 89.31 84 THR A C 1
ATOM 673 O O . THR A 1 84 ? -10.271 -0.795 4.488 1.00 89.31 84 THR A O 1
ATOM 676 N N . PRO A 1 85 ? -12.092 0.326 3.737 1.00 90.44 85 PRO A N 1
ATOM 677 C CA . PRO A 1 85 ? -12.056 -0.254 2.409 1.00 90.44 85 PRO A CA 1
ATOM 678 C C . PRO A 1 85 ? -10.949 0.392 1.574 1.00 90.44 85 PRO A C 1
ATOM 680 O O . PRO A 1 85 ? -10.861 1.617 1.446 1.00 90.44 85 PRO A O 1
ATOM 683 N N . PHE A 1 86 ? -10.136 -0.452 0.955 1.00 92.00 86 PHE A N 1
ATOM 684 C CA . PHE A 1 86 ? -9.112 -0.064 -0.001 1.00 92.00 86 PHE A CA 1
ATOM 685 C C . PHE A 1 86 ? -9.347 -0.782 -1.320 1.00 92.00 86 PHE A C 1
ATOM 687 O O . PHE A 1 86 ? -9.672 -1.965 -1.361 1.00 92.00 86 PHE A O 1
ATOM 694 N N . TRP A 1 87 ? -9.142 -0.072 -2.417 1.00 91.56 87 TRP A N 1
ATOM 695 C CA . TRP A 1 87 ? -8.877 -0.713 -3.692 1.00 91.56 87 TRP A CA 1
ATOM 696 C C . TRP A 1 87 ? -7.459 -1.257 -3.651 1.00 91.56 87 TRP A C 1
ATOM 698 O O . TRP A 1 87 ? -6.534 -0.476 -3.470 1.00 91.56 87 TRP A O 1
ATOM 708 N N . ALA A 1 88 ? -7.279 -2.562 -3.802 1.00 90.31 88 ALA A N 1
ATOM 709 C CA . ALA A 1 88 ? -5.968 -3.181 -3.899 1.00 90.31 88 ALA A CA 1
ATOM 710 C C . ALA A 1 88 ? -5.779 -3.807 -5.276 1.00 90.31 88 ALA A C 1
ATOM 712 O O . ALA A 1 88 ? -6.692 -4.435 -5.811 1.00 90.31 88 ALA A O 1
ATOM 713 N N . VAL A 1 89 ? -4.579 -3.649 -5.821 1.00 89.38 89 VAL A N 1
ATOM 714 C CA . VAL A 1 89 ? -4.114 -4.331 -7.025 1.00 89.38 89 VAL A CA 1
ATOM 715 C C . VAL A 1 89 ? -2.776 -4.990 -6.752 1.00 89.38 89 VAL A C 1
ATOM 717 O O . VAL A 1 89 ? -1.859 -4.382 -6.196 1.00 89.38 89 VAL A O 1
ATOM 720 N N . VAL A 1 90 ? -2.676 -6.259 -7.125 1.00 86.69 90 VAL A N 1
ATOM 721 C CA . VAL A 1 90 ? -1.454 -7.043 -6.959 1.00 86.69 90 VAL A CA 1
ATOM 722 C C . VAL A 1 90 ? -0.656 -6.975 -8.255 1.00 86.69 90 VAL A C 1
ATOM 724 O O . VAL A 1 90 ? -1.155 -7.304 -9.324 1.00 86.69 90 VAL A O 1
ATOM 727 N N . VAL A 1 91 ? 0.596 -6.546 -8.157 1.00 85.62 91 VAL A N 1
ATOM 728 C CA . VAL A 1 91 ? 1.570 -6.572 -9.250 1.00 85.62 91 VAL A CA 1
ATOM 729 C C . VAL A 1 91 ? 2.795 -7.281 -8.712 1.00 85.62 91 VAL A C 1
ATOM 731 O O . VAL A 1 91 ? 3.641 -6.656 -8.077 1.00 85.62 91 VAL A O 1
ATOM 734 N N . ALA A 1 92 ? 2.845 -8.602 -8.886 1.00 77.62 92 ALA A N 1
ATOM 735 C CA . ALA A 1 92 ? 3.827 -9.445 -8.219 1.00 77.62 92 ALA A CA 1
ATOM 736 C C . ALA A 1 92 ? 5.264 -8.911 -8.406 1.00 77.62 92 ALA A C 1
ATOM 738 O O . ALA A 1 92 ? 5.665 -8.623 -9.533 1.00 77.62 92 ALA A O 1
ATOM 739 N N . PRO A 1 93 ? 6.047 -8.779 -7.319 1.00 80.19 93 PRO A N 1
ATOM 740 C CA . PRO A 1 93 ? 5.749 -9.190 -5.940 1.00 80.19 93 PRO A CA 1
ATOM 741 C C . PRO A 1 93 ? 5.073 -8.114 -5.052 1.00 80.19 93 PRO A C 1
ATOM 743 O O . PRO A 1 93 ? 4.938 -8.324 -3.848 1.00 80.19 93 PRO A O 1
ATOM 746 N N .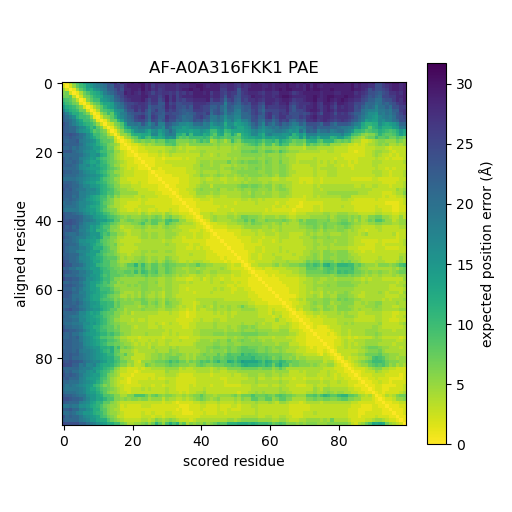 PHE A 1 94 ? 4.680 -6.966 -5.598 1.00 87.62 94 PHE A N 1
ATOM 747 C CA . PHE A 1 94 ? 4.161 -5.798 -4.878 1.00 87.62 94 PHE A CA 1
ATOM 748 C C . PHE A 1 94 ? 2.627 -5.715 -4.862 1.00 87.62 94 PHE A C 1
ATOM 750 O O . PHE A 1 94 ? 1.930 -6.299 -5.691 1.00 87.62 94 PHE A O 1
ATOM 757 N N . VAL A 1 95 ? 2.088 -4.952 -3.912 1.00 89.69 95 VAL A N 1
ATOM 758 C CA . VAL A 1 95 ? 0.662 -4.628 -3.804 1.00 89.69 95 VAL A CA 1
ATOM 759 C C . VAL A 1 95 ? 0.512 -3.119 -3.745 1.00 89.69 95 VAL A C 1
ATOM 761 O O . VAL A 1 95 ? 1.184 -2.450 -2.963 1.00 89.69 95 VAL A O 1
ATOM 764 N N . PHE A 1 96 ? -0.391 -2.585 -4.553 1.00 91.50 96 PHE A N 1
ATOM 765 C CA . PHE A 1 96 ? -0.751 -1.176 -4.550 1.00 91.50 96 PHE A CA 1
ATOM 766 C C . PHE A 1 96 ? -2.150 -1.050 -3.974 1.00 91.50 96 PHE A C 1
ATOM 768 O O . PHE A 1 96 ? -3.057 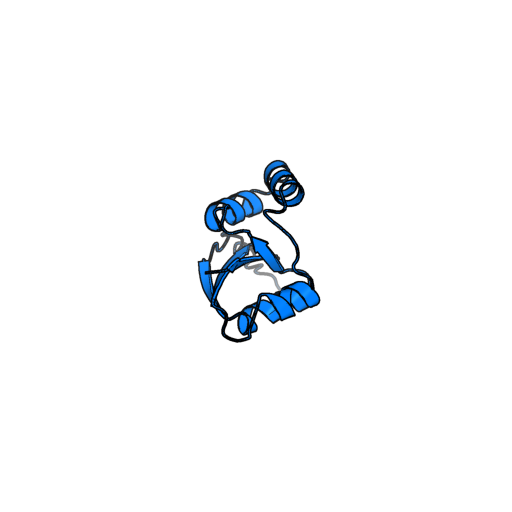-1.754 -4.410 1.00 91.50 96 PHE A O 1
ATOM 775 N N . ALA A 1 97 ? -2.327 -0.174 -2.995 1.00 91.88 97 ALA A N 1
ATOM 776 C CA . ALA A 1 97 ? -3.608 0.087 -2.369 1.00 91.88 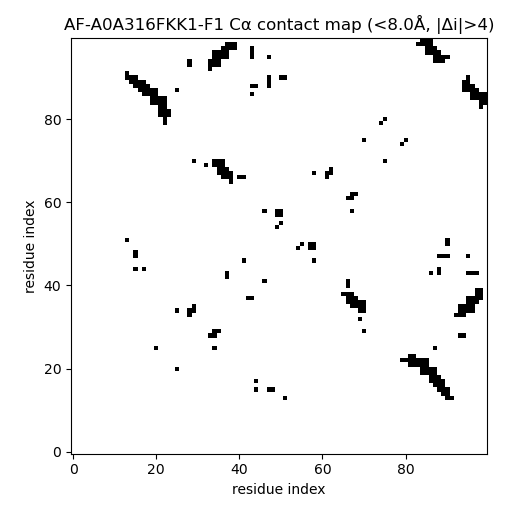97 ALA A CA 1
ATOM 777 C C . ALA A 1 97 ? -3.981 1.563 -2.482 1.00 91.88 97 ALA A C 1
ATOM 779 O O . ALA A 1 97 ? -3.134 2.442 -2.382 1.00 91.88 97 ALA A O 1
ATOM 780 N N . GLN A 1 98 ? -5.262 1.843 -2.656 1.00 92.25 98 GLN A N 1
ATOM 781 C CA . GLN A 1 98 ? -5.811 3.187 -2.738 1.00 92.25 98 GLN A CA 1
ATOM 782 C C . GLN A 1 98 ? -7.053 3.274 -1.863 1.00 92.25 98 GLN A C 1
ATOM 784 O O . GLN A 1 98 ? -7.902 2.381 -1.877 1.00 92.25 98 GLN A O 1
ATOM 789 N N . LYS A 1 99 ? -7.158 4.343 -1.074 1.00 89.12 99 LYS A N 1
ATOM 790 C CA . LYS A 1 99 ? -8.301 4.548 -0.184 1.00 89.12 99 LYS A CA 1
ATOM 791 C C . LYS A 1 99 ? -9.571 4.758 -1.010 1.00 89.12 99 LYS A C 1
ATOM 793 O O . LYS A 1 99 ? -9.586 5.632 -1.882 1.00 89.12 99 LYS A O 1
ATOM 798 N N . LYS A 1 100 ? -10.598 3.946 -0.743 1.00 81.75 100 LYS A N 1
ATOM 799 C CA . LYS A 1 100 ? -11.914 4.089 -1.372 1.00 81.75 100 LYS A CA 1
ATOM 800 C C . LYS A 1 100 ? -12.678 5.287 -0.815 1.00 81.75 100 LYS A C 1
ATOM 802 O O . LYS A 1 100 ? -12.491 5.607 0.380 1.00 81.75 100 LYS A O 1
#

Foldseek 3Di:
DDDDDDPPPPPLPFPQDKDWDAPQVCVVCLVVQQEKEAEPVDDPSVVLVCVLVVVVVVVVVCVVVVRIDRADPVNCVVPHDRGFIWTWTCGPPHIYTYGD

Organism: NCBI:txid523701

InterPro domains:
  IPR018741 Protein of unknown function DUF2288 [PF10052] (11-98)

Sequence (100 aa):
MSSDNTPESVTDKLNLETAVVAWAEIERFFAKGQLYIVEQQQDLISTAARVSNDDKSFIEQQLNNKQLFLPTIDWVKQNCQTDTPFWAVVVAPFVFAQKK

Solvent-accessible surface area (backbone atoms only — not comparable to full-atom values): 5916 Å² total; per-residue (Å²): 136,80,90,84,82,84,77,80,76,80,71,76,67,77,60,77,51,73,44,81,41,39,40,64,74,50,46,66,37,45,78,69,74,32,36,31,39,40,36,86,91,52,58,66,66,63,48,48,55,38,57,70,67,66,38,54,72,59,55,52,51,30,43,72,70,65,38,32,44,70,74,47,76,66,54,38,69,76,77,47,49,65,78,39,52,22,40,34,34,42,47,88,92,34,34,43,33,28,75,105

pLDDT: mean 81.38, std 15.39, range [41.62, 92.31]

Mean predicted aligned error: 8.22 Å